Protein AF-A0A1F9P8K7-F1 (afdb_monomer_lite)

Secondary structure (DSSP, 8-state):
-EEE-SS--GGG-B---STTSHHHHHHHHHHHHTT---S-EEE-----S---EEEEEE-SSSEEEEEEEEEEEEEEETTTEEEEEEEEEEEEEEE---PPP----

Structure (mmCIF, N/CA/C/O backbone):
data_AF-A0A1F9P8K7-F1
#
_entry.id   AF-A0A1F9P8K7-F1
#
loop_
_atom_site.group_PDB
_atom_site.id
_atom_site.type_symbol
_atom_site.label_atom_id
_atom_site.label_alt_id
_atom_site.label_comp_id
_atom_site.label_asym_id
_atom_site.label_entity_id
_atom_site.label_seq_id
_atom_site.pdbx_PDB_ins_code
_atom_site.Cartn_x
_atom_site.Cartn_y
_atom_site.Cartn_z
_atom_site.occupancy
_atom_site.B_iso_or_equiv
_atom_site.auth_seq_id
_atom_site.auth_comp_id
_atom_site.auth_asym_id
_atom_site.auth_atom_id
_atom_site.pdbx_PDB_model_num
ATOM 1 N N . MET A 1 1 ? -12.428 2.183 3.378 1.00 90.50 1 MET A N 1
ATOM 2 C CA . MET A 1 1 ? -11.148 2.717 3.894 1.00 90.50 1 MET A CA 1
ATOM 3 C C . MET A 1 1 ? -11.274 4.222 3.991 1.00 90.50 1 MET A C 1
ATOM 5 O O . MET A 1 1 ? -11.746 4.836 3.040 1.00 90.50 1 MET A O 1
ATOM 9 N N . VAL A 1 2 ? -10.904 4.786 5.137 1.00 91.19 2 VAL A N 1
ATOM 10 C CA . VAL A 1 2 ? -10.863 6.230 5.383 1.00 91.19 2 VAL A CA 1
ATOM 11 C C . VAL A 1 2 ? -9.405 6.662 5.323 1.00 91.19 2 VAL A C 1
ATOM 13 O O . VAL A 1 2 ? -8.567 6.126 6.050 1.00 91.19 2 VAL A O 1
ATOM 16 N N . LYS A 1 3 ? -9.097 7.601 4.432 1.00 88.38 3 LYS A N 1
ATOM 17 C CA . LYS A 1 3 ? -7.760 8.167 4.258 1.00 88.38 3 LYS A CA 1
ATOM 18 C C . LYS A 1 3 ? -7.818 9.676 4.445 1.00 88.38 3 LYS A C 1
ATOM 20 O O . LYS A 1 3 ? -8.746 10.321 3.969 1.00 88.38 3 LYS A O 1
ATOM 25 N N . HIS A 1 4 ? -6.811 10.237 5.095 1.00 83.38 4 HIS A N 1
ATOM 26 C CA . HIS A 1 4 ? -6.698 11.678 5.283 1.00 83.38 4 HIS A CA 1
ATOM 27 C C . HIS A 1 4 ? -5.982 12.318 4.093 1.00 83.38 4 HIS A C 1
ATOM 29 O O . HIS A 1 4 ? -5.085 11.712 3.500 1.00 83.38 4 HIS A O 1
ATOM 35 N N . ASN A 1 5 ? -6.422 13.513 3.708 1.00 74.00 5 ASN A N 1
ATOM 36 C CA . ASN A 1 5 ? -5.842 14.250 2.594 1.00 74.00 5 ASN A CA 1
ATOM 37 C C . ASN A 1 5 ? -4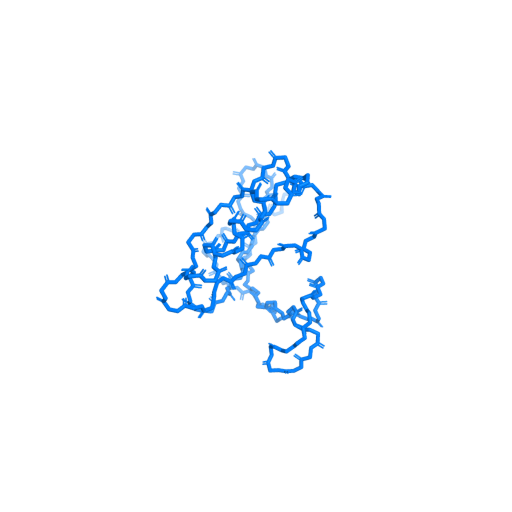.716 15.181 3.075 1.00 74.00 5 ASN A C 1
ATOM 39 O O . ASN A 1 5 ? -4.811 15.750 4.159 1.00 74.00 5 ASN A O 1
ATOM 43 N N . GLY A 1 6 ? -3.683 15.371 2.251 1.00 68.94 6 GLY A N 1
ATOM 44 C CA . GLY A 1 6 ? -2.485 16.147 2.600 1.00 68.94 6 GLY A CA 1
ATOM 45 C C . GLY A 1 6 ? -1.377 15.321 3.268 1.00 68.94 6 GLY A C 1
ATOM 46 O O . GLY A 1 6 ? -1.477 14.099 3.381 1.00 68.94 6 GLY A O 1
ATOM 47 N N . ASP A 1 7 ? -0.303 15.993 3.692 1.00 65.94 7 ASP A N 1
ATOM 48 C CA . ASP A 1 7 ? 0.866 15.378 4.349 1.00 65.94 7 ASP A CA 1
ATOM 49 C C . ASP A 1 7 ? 0.656 15.258 5.869 1.00 65.94 7 ASP A C 1
ATOM 51 O O . ASP A 1 7 ? 1.431 15.729 6.698 1.00 65.94 7 ASP A O 1
ATOM 55 N N . VAL A 1 8 ? -0.494 14.696 6.230 1.00 67.62 8 VAL A N 1
ATOM 56 C CA . VAL A 1 8 ? -0.878 14.372 7.605 1.00 67.62 8 VAL A CA 1
ATOM 57 C C . VAL A 1 8 ? -0.347 12.996 7.979 1.00 67.62 8 VAL A C 1
ATOM 59 O O . VAL A 1 8 ? -0.095 12.155 7.113 1.00 67.62 8 VAL A O 1
ATOM 62 N N . ASP A 1 9 ? -0.189 12.760 9.283 1.00 66.75 9 ASP A N 1
ATOM 63 C CA . ASP A 1 9 ? 0.322 11.492 9.794 1.00 66.75 9 ASP A CA 1
ATOM 64 C C . ASP A 1 9 ? -0.480 10.307 9.222 1.00 66.75 9 ASP A C 1
ATOM 66 O O . ASP A 1 9 ? -1.687 10.155 9.437 1.00 66.75 9 ASP A O 1
ATOM 70 N N . LYS A 1 10 ? 0.216 9.454 8.462 1.00 65.75 10 LYS A N 1
ATOM 71 C CA . LYS A 1 10 ? -0.368 8.308 7.756 1.00 65.75 10 LYS A CA 1
ATOM 72 C C . LYS A 1 10 ? -0.930 7.262 8.720 1.00 65.75 10 LYS A C 1
ATOM 74 O O . LYS A 1 10 ? -1.754 6.451 8.286 1.00 65.75 10 LYS A O 1
ATOM 79 N N . THR A 1 11 ? -0.554 7.311 10.004 1.00 67.31 11 THR A N 1
ATOM 80 C CA . THR A 1 11 ? -1.132 6.481 11.076 1.00 67.31 11 THR A CA 1
ATOM 81 C C . THR A 1 11 ? -2.637 6.693 11.253 1.00 67.31 11 THR A C 1
ATOM 83 O O . THR A 1 11 ? -3.320 5.804 11.754 1.00 67.31 11 THR A O 1
ATOM 86 N N . LEU A 1 12 ? -3.180 7.817 10.778 1.00 76.50 12 LEU A N 1
ATOM 87 C CA . LEU A 1 12 ? -4.608 8.127 10.848 1.00 76.50 12 LEU A CA 1
ATOM 88 C C . LEU A 1 12 ? -5.448 7.354 9.816 1.00 76.50 12 LEU A C 1
ATOM 90 O O . LEU A 1 12 ? -6.670 7.448 9.807 1.00 76.50 12 LEU A O 1
ATOM 94 N N . THR A 1 13 ? -4.831 6.599 8.909 1.00 86.25 13 THR A N 1
ATOM 95 C CA . THR A 1 13 ? -5.565 5.794 7.924 1.00 86.25 13 THR A CA 1
ATOM 96 C C . THR A 1 13 ? -6.310 4.641 8.596 1.00 86.25 13 THR A C 1
ATOM 98 O O . THR A 1 13 ? -5.714 3.854 9.328 1.00 86.25 13 THR A O 1
ATOM 101 N N . TYR A 1 14 ? -7.597 4.478 8.278 1.00 90.75 14 TYR A N 1
ATOM 102 C CA . TYR A 1 14 ? -8.426 3.412 8.838 1.00 90.75 14 TYR A CA 1
ATOM 103 C C . TYR A 1 14 ? -9.005 2.484 7.767 1.00 90.75 14 TYR A C 1
ATOM 105 O O . TYR A 1 14 ? -9.592 2.912 6.767 1.00 90.75 14 TYR A O 1
ATOM 113 N N . VAL A 1 15 ? -8.885 1.177 7.999 1.00 92.00 15 VAL A N 1
ATOM 114 C CA . VAL A 1 15 ? -9.473 0.134 7.156 1.00 92.00 15 VAL A CA 1
ATOM 115 C C . VAL A 1 15 ? -10.593 -0.541 7.939 1.00 92.00 15 VAL A C 1
ATOM 117 O O . VAL A 1 15 ? -10.323 -1.175 8.956 1.00 92.00 15 VAL A O 1
ATOM 120 N N . GLY A 1 16 ? -11.824 -0.420 7.435 1.00 94.06 16 GLY A N 1
ATOM 121 C CA . GLY A 1 16 ? -12.998 -1.087 7.996 1.00 94.06 16 GLY A CA 1
ATOM 122 C C . GLY A 1 16 ? -12.830 -2.606 8.050 1.00 94.06 16 GLY A C 1
ATOM 123 O O . GLY A 1 16 ? -12.282 -3.239 7.137 1.00 94.06 16 GLY A O 1
ATOM 124 N N . ARG A 1 17 ? -13.279 -3.176 9.159 1.00 92.38 17 ARG A N 1
ATOM 125 C CA . ARG A 1 17 ? -13.184 -4.585 9.542 1.00 92.38 17 ARG A CA 1
ATOM 126 C C . ARG A 1 17 ? -14.559 -5.204 9.770 1.00 92.38 17 ARG A C 1
ATOM 128 O O . ARG A 1 17 ? -14.685 -6.413 9.594 1.00 92.38 17 ARG A O 1
ATOM 135 N N . ALA A 1 18 ? -15.557 -4.418 10.171 1.00 94.31 18 ALA A N 1
ATOM 136 C CA . ALA A 1 18 ? -16.920 -4.906 10.334 1.00 94.31 18 ALA A CA 1
ATOM 137 C C . ALA A 1 18 ? -17.530 -5.265 8.969 1.00 94.31 18 ALA A C 1
ATOM 139 O O . ALA A 1 18 ? -17.315 -4.570 7.981 1.00 94.31 18 ALA A O 1
ATOM 140 N N . SER A 1 19 ? -18.292 -6.358 8.900 1.00 92.56 19 SER A N 1
ATOM 141 C CA . SER A 1 19 ? -18.908 -6.814 7.643 1.00 92.56 19 SER A CA 1
ATOM 142 C C . SER A 1 19 ? -20.073 -5.938 7.172 1.00 92.56 19 SER A C 1
ATOM 144 O O . SER A 1 19 ? -20.519 -6.085 6.040 1.00 92.56 19 SER A O 1
ATOM 146 N N . ASP A 1 20 ? -20.590 -5.082 8.051 1.00 94.50 20 ASP A N 1
ATOM 147 C CA . ASP A 1 20 ? -21.679 -4.131 7.819 1.00 94.50 20 ASP A CA 1
ATOM 148 C C . ASP A 1 20 ? -21.189 -2.671 7.788 1.00 94.50 20 ASP A C 1
ATOM 150 O O . ASP A 1 20 ? -22.001 -1.753 7.854 1.00 94.50 20 ASP A O 1
ATOM 154 N N . ASP A 1 21 ? -19.870 -2.455 7.721 1.00 94.25 21 ASP A N 1
ATOM 155 C CA . ASP A 1 21 ? -19.214 -1.141 7.689 1.00 94.25 21 ASP A CA 1
ATOM 156 C C . ASP A 1 21 ? -19.502 -0.226 8.901 1.00 94.25 21 ASP A C 1
ATOM 158 O O . ASP A 1 21 ? -19.121 0.949 8.895 1.00 94.25 21 ASP A O 1
ATOM 162 N N . ARG A 1 22 ? -20.130 -0.740 9.971 1.00 96.12 22 ARG A N 1
ATOM 163 C CA . ARG A 1 22 ? -20.521 0.063 11.145 1.00 96.12 22 ARG A CA 1
ATOM 164 C C . ARG A 1 22 ? -19.342 0.759 11.818 1.00 96.12 22 ARG A C 1
ATOM 166 O O . ARG A 1 22 ? -19.473 1.861 12.323 1.00 96.12 22 ARG A O 1
ATOM 173 N N . ASP A 1 23 ? -18.172 0.134 11.782 1.00 95.69 23 ASP A N 1
ATOM 174 C CA . ASP A 1 23 ? -16.956 0.663 12.388 1.00 95.69 23 ASP A CA 1
ATOM 175 C C . ASP A 1 23 ? -16.413 1.887 11.640 1.00 95.69 23 ASP A C 1
ATOM 177 O O . ASP A 1 23 ? -15.888 2.816 12.251 1.00 95.69 23 ASP A O 1
ATOM 181 N N . VAL A 1 24 ? -16.578 1.919 10.318 1.00 94.56 24 VAL A N 1
ATOM 182 C CA . VAL A 1 24 ? -16.295 3.102 9.506 1.00 94.56 24 VAL A CA 1
ATOM 183 C C . VAL A 1 24 ? -17.317 4.199 9.796 1.00 94.56 24 VAL A C 1
ATOM 185 O O . VAL A 1 24 ? -16.923 5.356 9.906 1.00 94.56 24 VAL A O 1
ATOM 188 N N . ILE A 1 25 ? -18.600 3.858 9.947 1.00 94.69 25 ILE A N 1
ATOM 189 C CA . ILE A 1 25 ? -19.656 4.827 10.287 1.00 94.69 25 ILE A CA 1
ATOM 190 C C . ILE A 1 25 ? -19.370 5.470 11.650 1.00 94.69 25 ILE A C 1
ATOM 192 O O . ILE A 1 25 ? -19.260 6.693 11.724 1.00 94.69 25 ILE A O 1
ATOM 196 N N . ASP A 1 26 ? -19.142 4.661 12.686 1.00 94.81 26 ASP A N 1
ATOM 197 C CA . ASP A 1 26 ? -18.836 5.120 14.046 1.00 94.81 26 ASP A CA 1
ATOM 198 C C . ASP A 1 26 ? -17.600 6.039 14.070 1.00 94.81 26 ASP A C 1
ATOM 200 O O . ASP A 1 26 ? -17.578 7.062 14.759 1.00 94.81 26 ASP A O 1
ATOM 204 N N . LEU A 1 27 ? -16.566 5.709 13.284 1.00 92.12 27 LEU A N 1
ATOM 205 C CA . LEU A 1 27 ? -15.365 6.535 13.152 1.00 92.12 27 LEU A CA 1
ATOM 206 C C . LEU A 1 27 ? -15.681 7.915 12.556 1.00 92.12 27 LEU A C 1
ATOM 208 O O . LEU A 1 27 ? -15.203 8.934 13.056 1.00 92.12 27 LEU A O 1
ATOM 212 N N . LEU A 1 28 ? -16.480 7.956 11.490 1.00 91.06 28 LEU A N 1
ATOM 213 C CA . LEU A 1 28 ? -16.852 9.203 10.821 1.00 91.06 28 LEU A CA 1
ATOM 214 C C . LEU A 1 28 ? -17.761 10.070 11.699 1.00 91.06 28 LEU A C 1
ATOM 216 O O . LEU A 1 28 ? -17.580 11.288 11.753 1.00 91.06 28 LEU A O 1
ATOM 220 N N . GLU A 1 29 ? -18.697 9.457 12.426 1.00 92.50 29 GLU A N 1
ATOM 221 C CA . GLU A 1 29 ? -19.524 10.150 13.415 1.00 92.50 29 GLU A CA 1
ATOM 222 C C . GLU A 1 29 ? -18.669 10.738 14.540 1.00 92.50 29 GLU A C 1
ATOM 224 O O . GLU A 1 29 ? -18.862 11.894 14.925 1.00 92.50 29 GLU A O 1
ATOM 229 N N . ASN A 1 30 ? -17.671 9.991 15.019 1.00 90.25 30 ASN A N 1
ATOM 230 C CA . ASN A 1 30 ? -16.733 10.472 16.025 1.00 90.25 30 ASN A CA 1
ATOM 231 C C . ASN A 1 30 ? -15.940 11.696 15.537 1.00 90.25 30 ASN A C 1
ATOM 233 O O . ASN A 1 30 ? -15.829 12.682 16.270 1.00 90.25 30 ASN A O 1
ATOM 237 N N . TYR A 1 31 ? -15.437 11.672 14.299 1.00 87.75 31 TYR A N 1
ATOM 238 C CA . TYR A 1 31 ? -14.746 12.820 13.702 1.00 87.75 31 TYR A CA 1
ATOM 239 C C . TYR A 1 31 ? -15.661 14.043 13.594 1.00 87.75 31 TYR A C 1
ATOM 241 O O . TYR A 1 31 ? -15.245 15.161 13.913 1.00 87.75 31 TYR A O 1
ATOM 249 N N . HIS A 1 32 ? -16.920 13.834 13.201 1.00 86.62 32 HIS A N 1
ATOM 250 C CA . HIS A 1 32 ? -17.913 14.899 13.106 1.00 86.62 32 HIS A CA 1
ATOM 251 C C . HIS A 1 32 ? -18.226 15.529 14.473 1.00 86.62 32 HIS A C 1
ATOM 253 O O . HIS A 1 32 ? -18.219 16.754 14.610 1.00 86.62 32 HIS A O 1
ATOM 259 N N . GLN A 1 33 ? -18.461 14.704 15.497 1.00 89.31 33 GLN A N 1
ATOM 260 C CA . GLN A 1 33 ? -18.825 15.157 16.843 1.00 89.31 33 GLN A CA 1
ATOM 261 C C . GLN A 1 33 ? -17.678 15.882 17.551 1.00 89.31 33 GLN A C 1
ATOM 263 O O . GLN A 1 33 ? -17.897 16.911 18.191 1.00 89.31 33 GLN A O 1
ATOM 268 N N . ASN A 1 34 ? -16.450 15.377 17.417 1.00 84.88 34 ASN A N 1
ATOM 269 C CA . ASN A 1 34 ? -15.290 15.934 18.113 1.00 84.88 34 ASN A CA 1
ATOM 270 C C . ASN A 1 34 ? -14.656 17.127 17.391 1.00 84.88 34 ASN A C 1
ATOM 272 O O . ASN A 1 34 ? -13.677 17.679 17.893 1.00 84.88 34 ASN A O 1
ATOM 276 N N . LYS A 1 35 ? -15.193 17.531 16.228 1.00 74.06 35 LYS A N 1
ATOM 277 C CA . LYS A 1 35 ? -14.614 18.570 15.358 1.00 74.06 35 LYS A CA 1
ATOM 278 C C . LYS A 1 35 ? -13.108 18.383 15.187 1.00 74.06 35 LYS A C 1
ATOM 280 O O . LYS A 1 35 ? -12.352 19.357 15.214 1.00 74.06 35 LYS A O 1
ATOM 285 N N . THR A 1 36 ? -12.669 17.130 15.072 1.00 69.56 36 THR A N 1
ATOM 286 C CA . THR A 1 36 ? -11.263 16.823 14.835 1.00 69.56 36 THR A CA 1
ATOM 287 C C . THR A 1 36 ? -10.857 17.605 13.592 1.00 69.56 36 THR A C 1
ATOM 289 O O . THR A 1 36 ? -11.538 17.514 12.571 1.00 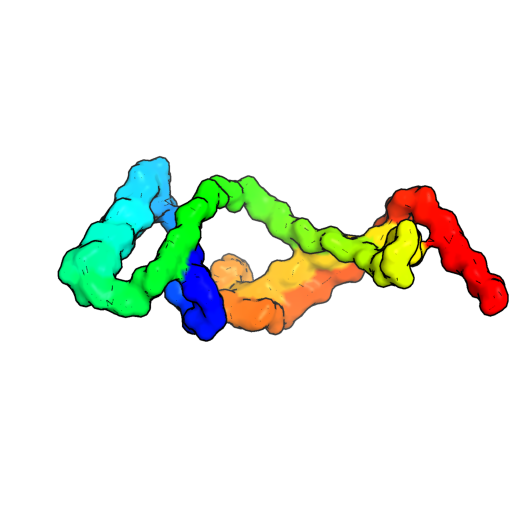69.56 36 THR A O 1
ATOM 292 N N . ALA A 1 37 ? -9.827 18.448 13.708 1.00 59.25 37 ALA A N 1
ATOM 293 C CA . ALA A 1 37 ? -9.380 19.323 12.629 1.00 59.25 37 ALA A CA 1
ATOM 294 C C . ALA A 1 37 ? -8.870 18.457 11.471 1.00 59.25 37 ALA A C 1
ATOM 296 O O . ALA A 1 37 ? -7.722 18.020 11.457 1.00 59.25 37 ALA A O 1
ATOM 297 N N . MET A 1 38 ? -9.775 18.115 10.562 1.00 67.88 38 MET A N 1
ATOM 298 C CA . MET A 1 38 ? -9.531 17.224 9.440 1.00 67.88 38 MET A CA 1
ATOM 299 C C . MET A 1 38 ? -10.050 17.962 8.216 1.00 67.88 38 MET A C 1
ATOM 301 O O . MET A 1 38 ? -11.249 17.968 7.947 1.00 67.88 38 MET A O 1
ATOM 305 N N . ASP A 1 39 ? -9.148 18.644 7.511 1.00 67.44 39 ASP A N 1
ATOM 306 C CA . ASP A 1 39 ? -9.517 19.544 6.412 1.00 67.44 39 ASP A CA 1
ATOM 307 C C . ASP A 1 39 ? -10.231 18.804 5.272 1.00 67.44 39 ASP A C 1
ATOM 309 O O . ASP A 1 39 ? -11.107 19.358 4.611 1.00 67.44 39 ASP A O 1
ATOM 313 N N . SER A 1 40 ? -9.879 17.534 5.039 1.00 80.88 40 SER A N 1
ATOM 314 C CA . SER A 1 40 ? -10.647 16.633 4.175 1.00 80.88 40 SER A CA 1
ATOM 315 C C . SER A 1 40 ? -10.271 15.163 4.375 1.00 80.88 40 SER A C 1
ATOM 317 O O . SER A 1 40 ? -9.116 14.811 4.632 1.00 80.88 40 SER A O 1
ATOM 319 N N . ILE A 1 41 ? -11.269 14.296 4.207 1.00 86.38 41 ILE A N 1
ATOM 320 C CA . ILE A 1 41 ? -11.119 12.840 4.186 1.00 86.38 41 ILE A CA 1
ATOM 321 C C . ILE A 1 41 ? -11.483 12.293 2.805 1.00 86.38 41 ILE A C 1
ATOM 323 O O . ILE A 1 41 ? -12.322 12.845 2.094 1.00 86.38 41 ILE A O 1
ATOM 327 N N . VAL A 1 42 ? -10.872 11.172 2.442 1.00 88.94 42 VAL A N 1
ATOM 328 C CA . VAL A 1 42 ? -11.160 10.402 1.234 1.00 88.94 42 VAL A CA 1
ATOM 329 C C . VAL A 1 42 ? -11.698 9.042 1.653 1.00 88.94 42 VAL A C 1
ATOM 331 O O . VAL A 1 42 ? -11.047 8.301 2.394 1.00 88.94 42 VAL A O 1
ATOM 334 N N . ILE A 1 43 ? -12.881 8.700 1.145 1.00 91.19 43 ILE A N 1
ATOM 335 C CA . ILE A 1 43 ? -13.466 7.369 1.302 1.00 91.19 43 ILE A CA 1
ATOM 336 C C . ILE A 1 43 ? -13.116 6.530 0.077 1.00 91.19 43 ILE A C 1
ATOM 338 O O . ILE A 1 43 ? -13.351 6.932 -1.060 1.00 91.19 43 ILE A O 1
ATOM 342 N N . GLN A 1 44 ? -12.554 5.349 0.319 1.00 92.50 44 GLN A N 1
ATOM 343 C CA . GLN A 1 44 ? -12.182 4.388 -0.716 1.00 92.50 44 GLN A CA 1
ATOM 344 C C . GLN A 1 44 ? -12.851 3.040 -0.453 1.00 92.50 44 GLN A C 1
ATOM 346 O O . GLN A 1 44 ? -12.936 2.586 0.696 1.00 92.50 44 GLN A O 1
ATOM 351 N N . LYS A 1 45 ? -13.293 2.373 -1.523 1.00 93.19 45 LYS A N 1
ATOM 352 C CA . LYS A 1 45 ? -13.783 0.992 -1.457 1.00 93.19 45 LYS A CA 1
ATOM 353 C C . LYS A 1 45 ? -12.663 0.078 -0.949 1.00 93.19 45 LYS A C 1
ATOM 355 O O . LYS A 1 45 ? -11.549 0.133 -1.460 1.00 93.19 45 LYS A O 1
ATOM 360 N N . LYS A 1 46 ? -12.965 -0.770 0.037 1.00 91.62 46 LYS A N 1
ATOM 361 C CA . LYS A 1 46 ? -12.051 -1.831 0.479 1.00 91.62 46 LYS A CA 1
ATOM 362 C C . LYS A 1 46 ? -12.037 -2.947 -0.569 1.00 91.62 46 LYS A C 1
ATOM 364 O O . LYS A 1 46 ? -13.098 -3.382 -1.015 1.00 91.62 46 LYS A O 1
ATOM 369 N N . VAL A 1 47 ? -10.848 -3.393 -0.958 1.00 92.38 47 VAL A N 1
ATOM 370 C CA . VAL A 1 47 ? -10.649 -4.527 -1.866 1.00 92.38 47 VAL A CA 1
ATOM 371 C C . VAL A 1 47 ? -9.814 -5.566 -1.132 1.00 92.38 47 VAL A C 1
ATOM 373 O O . VAL A 1 47 ? -8.814 -5.219 -0.513 1.00 92.38 47 VAL A O 1
ATOM 376 N N . GLU A 1 48 ? -10.257 -6.817 -1.183 1.00 91.88 48 GLU A N 1
ATOM 377 C CA . GLU A 1 48 ? -9.543 -7.962 -0.617 1.00 91.88 48 GLU A CA 1
ATOM 378 C C . GLU A 1 48 ? -8.765 -8.671 -1.725 1.00 91.88 48 GLU A C 1
ATOM 380 O O . GLU A 1 48 ? -9.280 -8.843 -2.834 1.00 91.88 48 GLU A O 1
ATOM 385 N N . GLY A 1 49 ? -7.541 -9.101 -1.430 1.00 93.50 49 GLY A N 1
ATOM 386 C CA . GLY A 1 49 ? -6.698 -9.805 -2.389 1.00 93.50 49 GLY A CA 1
ATOM 387 C C . GLY A 1 49 ? -5.214 -9.706 -2.059 1.00 93.50 49 GLY A C 1
ATOM 388 O O . GLY A 1 49 ? -4.831 -9.353 -0.945 1.00 93.50 49 GLY A O 1
ATOM 389 N N . VAL A 1 50 ? -4.386 -10.031 -3.051 1.00 92.75 50 VAL A N 1
ATOM 390 C CA . VAL A 1 50 ? -2.930 -9.872 -2.986 1.00 92.75 50 VAL A CA 1
ATOM 391 C C . VAL A 1 50 ? -2.559 -8.537 -3.626 1.00 92.75 50 VAL A C 1
ATOM 393 O O . VAL A 1 50 ? -2.912 -8.289 -4.778 1.00 92.75 50 VAL A O 1
ATOM 396 N N . GLU A 1 51 ? -1.858 -7.683 -2.881 1.00 92.56 51 GLU A N 1
ATOM 397 C CA . GLU A 1 51 ? -1.277 -6.447 -3.410 1.00 92.56 51 GLU A CA 1
ATOM 398 C C . GLU A 1 51 ? -0.005 -6.788 -4.191 1.00 92.56 51 GLU A C 1
ATOM 400 O O . GLU A 1 51 ? 0.908 -7.414 -3.655 1.00 92.56 51 GLU A O 1
ATOM 405 N N . ILE A 1 52 ? 0.027 -6.391 -5.462 1.00 94.62 52 ILE A N 1
ATOM 406 C CA . ILE A 1 52 ? 1.183 -6.513 -6.347 1.00 94.62 52 ILE A CA 1
ATOM 407 C C . ILE A 1 52 ? 1.460 -5.119 -6.893 1.00 94.62 52 ILE A C 1
ATOM 409 O O . ILE A 1 52 ? 0.574 -4.522 -7.513 1.00 94.62 52 ILE A O 1
ATOM 413 N N . ALA A 1 53 ? 2.668 -4.610 -6.675 1.00 94.75 53 ALA A N 1
ATOM 414 C CA . ALA A 1 53 ? 3.110 -3.392 -7.324 1.00 94.75 53 ALA A CA 1
ATOM 415 C C . ALA A 1 53 ? 3.828 -3.734 -8.642 1.00 94.75 53 ALA A C 1
ATOM 417 O O . ALA A 1 53 ? 4.404 -4.810 -8.828 1.00 94.75 53 ALA A O 1
ATOM 418 N N . VAL A 1 54 ? 3.639 -2.845 -9.618 1.00 94.94 54 VAL A N 1
ATOM 419 C CA . VAL A 1 54 ? 4.091 -3.005 -11.000 1.00 94.94 54 VAL A CA 1
ATOM 420 C C . VAL A 1 54 ? 4.737 -1.698 -11.418 1.00 94.94 54 VAL A C 1
ATOM 422 O O . VAL A 1 54 ? 4.091 -0.647 -11.369 1.00 94.94 54 VAL A O 1
ATOM 425 N N . ALA A 1 55 ? 5.987 -1.761 -11.855 1.00 94.19 55 ALA A N 1
ATOM 426 C CA . ALA A 1 55 ? 6.743 -0.594 -12.277 1.00 94.19 55 ALA A CA 1
ATOM 427 C C . ALA A 1 55 ? 7.507 -0.855 -13.578 1.00 94.19 55 ALA A C 1
ATOM 429 O O . ALA A 1 55 ? 7.729 -1.988 -14.003 1.00 94.19 55 ALA A O 1
ATOM 430 N N . ARG A 1 56 ? 7.878 0.231 -14.256 1.00 93.12 56 ARG A N 1
ATOM 431 C CA . ARG A 1 56 ? 8.727 0.218 -15.450 1.00 93.12 56 ARG A CA 1
ATOM 432 C C . ARG A 1 56 ? 9.358 1.592 -15.632 1.00 93.12 56 ARG A C 1
ATOM 434 O O . ARG A 1 56 ? 8.735 2.604 -15.308 1.00 93.12 56 ARG A O 1
ATOM 441 N N . PHE A 1 57 ? 10.571 1.647 -16.176 1.00 91.69 57 PHE A N 1
ATOM 442 C CA . PHE A 1 57 ? 11.217 2.922 -16.478 1.00 91.69 57 PHE A CA 1
ATOM 443 C C . PHE A 1 57 ? 10.534 3.618 -17.659 1.00 91.69 57 PHE A C 1
ATOM 445 O O . PHE A 1 57 ? 10.216 2.985 -18.665 1.00 91.69 57 PHE A O 1
ATOM 452 N N . PHE A 1 58 ? 10.351 4.935 -17.557 1.00 93.50 58 PHE A N 1
ATOM 453 C CA . PHE A 1 58 ? 9.841 5.784 -18.633 1.00 93.50 58 PHE A CA 1
ATOM 454 C C . PHE A 1 58 ? 10.849 6.892 -18.927 1.00 93.50 58 PHE A C 1
ATOM 456 O O . PHE A 1 58 ? 11.266 7.608 -18.016 1.00 93.50 58 PHE A O 1
ATOM 463 N N . ASN A 1 59 ? 11.250 7.038 -20.190 1.00 94.06 59 ASN A N 1
ATOM 464 C CA . ASN A 1 59 ? 12.274 8.013 -20.590 1.00 94.06 59 ASN A CA 1
ATOM 465 C C . ASN A 1 59 ? 11.696 9.367 -21.051 1.00 94.06 59 ASN A C 1
ATOM 467 O O . ASN A 1 59 ? 12.441 10.221 -21.526 1.00 94.06 59 ASN A O 1
ATOM 471 N N . GLY A 1 60 ? 10.377 9.553 -20.948 1.00 96.38 60 GLY A N 1
ATOM 472 C CA . GLY A 1 60 ? 9.672 10.742 -21.433 1.00 96.38 60 GLY A CA 1
ATOM 473 C C . GLY A 1 60 ? 8.944 10.547 -22.767 1.00 96.38 60 GLY A C 1
ATOM 474 O O . GLY A 1 60 ? 8.072 11.351 -23.086 1.00 96.38 60 GLY A O 1
ATOM 475 N N . SER A 1 61 ? 9.248 9.488 -23.523 1.00 95.19 61 SER A N 1
ATOM 476 C CA . SER A 1 61 ? 8.575 9.162 -24.791 1.00 95.19 61 SER A CA 1
ATOM 477 C C . SER A 1 61 ? 8.160 7.696 -24.920 1.00 95.19 61 SER A C 1
ATOM 479 O O . SER A 1 61 ? 7.142 7.421 -25.551 1.00 95.19 61 SER A O 1
ATOM 481 N N . ASP A 1 62 ? 8.892 6.768 -24.302 1.00 91.56 62 ASP A N 1
ATOM 482 C CA . ASP A 1 62 ? 8.600 5.336 -24.329 1.00 91.56 62 ASP A CA 1
ATOM 483 C C . ASP A 1 62 ? 8.987 4.643 -23.011 1.00 91.56 62 ASP A C 1
ATOM 485 O O . ASP A 1 62 ? 9.765 5.152 -22.191 1.00 91.56 62 ASP A O 1
ATOM 489 N N . TRP A 1 63 ? 8.423 3.456 -22.814 1.00 89.88 63 TRP A N 1
ATOM 490 C CA . TRP A 1 63 ? 8.752 2.556 -21.722 1.00 89.88 63 TRP A CA 1
ATOM 491 C C . TRP A 1 63 ? 10.019 1.764 -22.040 1.00 89.88 63 TRP A C 1
ATOM 493 O O . TRP A 1 63 ? 10.117 1.099 -23.071 1.00 89.88 63 TRP A O 1
ATOM 503 N N . VAL A 1 64 ? 10.971 1.770 -21.113 1.00 89.56 64 VAL A N 1
ATOM 504 C CA . VAL A 1 64 ? 12.301 1.180 -21.292 1.00 89.56 64 VAL A CA 1
ATOM 505 C C . VAL A 1 64 ? 12.487 -0.008 -20.355 1.00 89.56 64 VAL A C 1
ATOM 507 O O . VAL A 1 64 ? 12.044 0.015 -19.207 1.00 89.56 64 VAL A O 1
ATOM 510 N N . GLY A 1 65 ? 13.164 -1.048 -20.848 1.00 87.19 65 GLY A N 1
ATOM 511 C CA . GLY A 1 65 ? 13.515 -2.228 -20.059 1.00 87.19 65 GLY A CA 1
ATOM 512 C C . GLY A 1 65 ? 12.324 -3.142 -19.740 1.00 8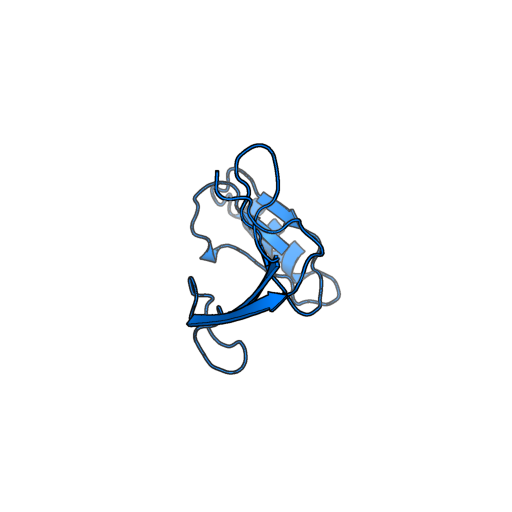7.19 65 GLY A C 1
ATOM 513 O O . GLY A 1 65 ? 11.227 -2.927 -20.272 1.00 87.19 65 GLY A O 1
ATOM 514 N N . PRO A 1 66 ? 12.541 -4.178 -18.911 1.00 91.38 66 PRO A N 1
ATOM 515 C CA . PRO A 1 66 ? 11.500 -5.114 -18.492 1.00 91.38 66 PRO A CA 1
ATOM 516 C C . PRO A 1 66 ? 10.504 -4.473 -17.516 1.00 91.38 66 PRO A C 1
ATOM 518 O O . PRO A 1 66 ? 10.744 -3.393 -16.975 1.00 91.38 66 PRO A O 1
ATOM 521 N N . ILE A 1 67 ? 9.381 -5.155 -17.288 1.00 93.31 67 ILE A N 1
ATOM 522 C CA . ILE A 1 67 ? 8.440 -4.790 -16.224 1.00 93.31 67 ILE A CA 1
ATOM 523 C C . ILE A 1 67 ? 9.001 -5.320 -14.904 1.00 93.31 67 ILE A C 1
ATOM 525 O O . ILE A 1 67 ? 9.412 -6.476 -14.815 1.00 93.31 67 ILE A O 1
ATOM 529 N N . GLU A 1 68 ? 9.010 -4.477 -13.884 1.00 94.62 68 GLU A N 1
ATOM 530 C CA . GLU A 1 68 ? 9.289 -4.844 -12.504 1.00 94.62 68 GLU A CA 1
ATOM 531 C C . GLU A 1 68 ? 7.980 -5.221 -11.807 1.00 94.62 68 GLU A C 1
ATOM 533 O O . GLU A 1 68 ? 6.985 -4.500 -11.906 1.00 94.62 68 GLU A O 1
ATOM 538 N N . ILE A 1 69 ? 7.991 -6.352 -11.107 1.00 96.56 69 ILE A N 1
ATOM 539 C CA . ILE A 1 69 ? 6.928 -6.767 -10.201 1.00 96.56 69 ILE A CA 1
ATOM 540 C C . ILE A 1 69 ? 7.517 -6.861 -8.800 1.00 96.56 69 ILE A C 1
ATOM 542 O O . ILE A 1 69 ? 8.560 -7.500 -8.614 1.00 96.56 69 ILE A O 1
ATOM 546 N N . ASN A 1 70 ? 6.829 -6.286 -7.817 1.00 96.25 70 ASN A N 1
ATOM 547 C CA . ASN A 1 70 ? 7.243 -6.375 -6.429 1.00 96.25 70 ASN A CA 1
ATOM 548 C C . ASN A 1 70 ? 6.084 -6.643 -5.455 1.00 96.25 70 ASN A C 1
ATOM 550 O O . ASN A 1 70 ? 4.924 -6.280 -5.665 1.00 96.25 70 ASN A O 1
ATOM 554 N N . VAL A 1 71 ? 6.435 -7.336 -4.371 1.00 95.88 71 VAL A N 1
ATOM 555 C CA . VAL A 1 71 ? 5.571 -7.620 -3.223 1.00 95.88 71 VAL A CA 1
ATOM 556 C C . VAL A 1 71 ? 6.227 -7.013 -1.994 1.00 95.88 71 VAL A C 1
ATOM 558 O O . VAL A 1 71 ? 7.283 -7.475 -1.556 1.00 95.88 71 VAL A O 1
ATOM 561 N N . GLU A 1 72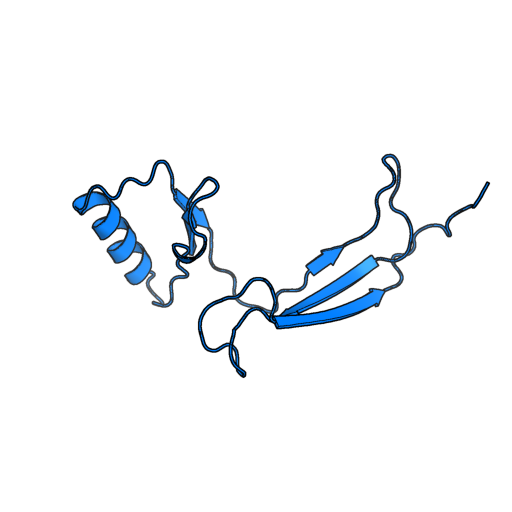 ? 5.591 -5.985 -1.445 1.00 94.19 72 GLU A N 1
ATOM 562 C CA . GLU A 1 72 ? 6.102 -5.221 -0.308 1.00 94.19 72 GLU A CA 1
ATOM 563 C C . GLU A 1 72 ? 5.539 -5.764 1.010 1.00 94.19 72 GLU A C 1
ATOM 565 O O . GLU A 1 72 ? 4.330 -5.949 1.174 1.00 94.19 72 GLU A O 1
ATOM 570 N N . HIS A 1 73 ? 6.413 -5.974 1.992 1.00 94.19 73 HIS A N 1
ATOM 571 C CA . HIS A 1 73 ? 6.032 -6.306 3.357 1.00 94.19 73 HIS A CA 1
ATOM 572 C C . HIS A 1 73 ? 6.152 -5.068 4.243 1.00 94.19 73 HIS A C 1
ATOM 574 O O . HIS A 1 73 ? 7.248 -4.564 4.481 1.00 94.19 73 HIS A O 1
ATOM 580 N N . LYS A 1 74 ? 5.016 -4.568 4.736 1.00 92.31 74 LYS A N 1
ATOM 581 C CA . LYS A 1 74 ? 4.943 -3.310 5.504 1.00 92.31 74 LYS A CA 1
ATOM 582 C C . LYS A 1 74 ? 4.628 -3.512 6.980 1.00 92.31 74 LYS A C 1
ATOM 584 O O . LYS A 1 74 ? 4.704 -2.560 7.743 1.00 92.31 74 LYS A O 1
ATOM 589 N N . ASP A 1 75 ? 4.209 -4.701 7.391 1.00 93.75 75 ASP A N 1
ATOM 590 C CA . ASP A 1 75 ? 3.871 -4.962 8.789 1.00 93.75 75 ASP A CA 1
ATOM 591 C C . ASP A 1 75 ? 5.139 -5.164 9.616 1.00 93.75 75 ASP A C 1
ATOM 593 O O . ASP A 1 75 ? 6.050 -5.873 9.198 1.00 93.75 75 ASP A O 1
ATOM 597 N N . LEU A 1 76 ? 5.204 -4.534 10.791 1.00 93.94 76 LEU A N 1
ATOM 598 C CA . LEU A 1 76 ? 6.388 -4.581 11.654 1.00 93.94 76 LEU A CA 1
ATOM 599 C C . LEU A 1 76 ? 6.745 -6.006 12.117 1.00 93.94 76 LEU A C 1
ATOM 601 O O . LEU A 1 76 ? 7.913 -6.294 12.379 1.00 93.94 76 LEU A O 1
ATOM 605 N N . PHE A 1 77 ? 5.752 -6.888 12.247 1.00 94.88 77 PHE A N 1
ATOM 606 C CA . PHE A 1 77 ? 5.923 -8.252 12.733 1.00 94.88 77 PHE A CA 1
ATOM 607 C C . PHE A 1 77 ? 5.397 -9.293 11.741 1.00 94.88 77 PHE A C 1
ATOM 609 O O . PHE A 1 77 ? 4.464 -9.057 10.969 1.00 94.88 77 PHE A O 1
ATOM 616 N N . ASN A 1 78 ? 5.964 -10.498 11.841 1.00 92.75 78 ASN A N 1
ATOM 617 C CA . ASN A 1 78 ? 5.575 -11.659 11.046 1.00 92.75 78 ASN A CA 1
ATOM 618 C C . ASN A 1 78 ? 4.062 -11.923 11.101 1.00 92.75 78 ASN A C 1
ATOM 620 O O . ASN A 1 78 ? 3.423 -11.755 12.140 1.00 92.75 78 ASN A O 1
ATOM 624 N N . GLY A 1 79 ? 3.509 -12.419 9.991 1.00 90.94 79 GLY A N 1
ATOM 625 C CA . GLY A 1 79 ? 2.087 -12.761 9.900 1.00 90.94 79 GLY A CA 1
ATOM 626 C C . GLY A 1 79 ? 1.163 -11.552 9.731 1.00 90.94 79 GLY A C 1
ATOM 627 O O . GLY A 1 79 ? -0.010 -11.648 10.079 1.00 90.94 79 GLY A O 1
ATOM 628 N N . ASN A 1 80 ? 1.678 -10.441 9.193 1.00 89.00 80 ASN A N 1
ATOM 629 C CA . ASN A 1 80 ? 0.948 -9.185 8.990 1.00 89.00 80 ASN A CA 1
ATOM 630 C C . ASN A 1 80 ? 0.463 -8.566 10.311 1.00 89.00 80 ASN A C 1
ATOM 632 O O . ASN A 1 80 ? -0.697 -8.171 10.449 1.00 89.00 80 ASN A O 1
ATOM 636 N N . LEU A 1 81 ? 1.348 -8.540 11.310 1.00 90.94 81 LEU A N 1
ATOM 637 C CA . LEU A 1 81 ? 1.048 -8.050 12.650 1.00 90.94 81 LEU A CA 1
ATOM 638 C C . LEU A 1 81 ? 1.803 -6.752 12.958 1.00 90.94 81 LEU A C 1
ATOM 640 O O . LEU A 1 81 ? 2.907 -6.509 12.478 1.00 90.94 81 LEU A O 1
ATOM 644 N N . GLY A 1 82 ? 1.230 -5.948 13.852 1.00 90.81 82 GLY A N 1
ATOM 645 C CA . GLY A 1 82 ? 1.820 -4.683 14.286 1.00 90.81 82 GLY A CA 1
ATOM 646 C C . GLY A 1 82 ? 1.459 -3.495 13.389 1.00 90.81 82 GLY A C 1
ATOM 647 O O . GLY A 1 82 ? 0.624 -3.613 12.492 1.00 90.81 82 GLY A O 1
ATOM 648 N N . PRO A 1 83 ? 2.025 -2.312 13.677 1.00 89.12 83 PRO A N 1
ATOM 649 C CA . PRO A 1 83 ? 1.805 -1.127 12.861 1.00 89.12 83 PRO A CA 1
ATOM 650 C C . PRO A 1 83 ? 2.457 -1.280 11.482 1.00 89.12 83 PRO A C 1
ATOM 652 O O . PRO A 1 83 ? 3.459 -1.982 11.325 1.00 89.12 83 PRO A O 1
ATOM 655 N N . LYS A 1 84 ? 1.908 -0.564 10.497 1.00 87.25 84 LYS A N 1
ATOM 656 C CA . LYS A 1 84 ? 2.539 -0.418 9.184 1.00 87.25 84 LYS A CA 1
ATOM 657 C C . LYS A 1 84 ? 3.782 0.466 9.313 1.00 87.25 84 LYS A C 1
ATOM 659 O O . LYS A 1 84 ? 3.704 1.563 9.864 1.00 87.25 84 LYS A O 1
ATOM 664 N N . THR A 1 85 ? 4.911 -0.012 8.813 1.00 90.62 85 THR A N 1
ATOM 665 C CA . THR A 1 85 ? 6.157 0.741 8.653 1.00 90.62 85 THR A CA 1
ATOM 666 C C . THR A 1 85 ? 6.228 1.336 7.241 1.00 90.62 85 THR A C 1
ATOM 668 O O . THR A 1 85 ? 5.273 1.229 6.467 1.00 90.62 85 THR A O 1
ATOM 671 N N . GLY A 1 86 ? 7.343 1.996 6.902 1.00 87.44 86 GLY A N 1
ATOM 672 C CA . GLY A 1 86 ? 7.611 2.383 5.514 1.00 87.44 86 GLY A CA 1
ATOM 673 C C . GLY A 1 86 ? 7.731 1.149 4.621 1.00 87.44 86 GLY A C 1
ATOM 674 O O . GLY A 1 86 ? 6.958 0.995 3.681 1.00 87.44 86 GLY A O 1
ATOM 675 N N . GLU A 1 87 ? 8.658 0.259 4.970 1.00 91.44 87 GLU A N 1
ATOM 676 C CA . GLU A 1 87 ? 8.868 -1.036 4.327 1.00 91.44 87 GLU A CA 1
ATOM 677 C C . GLU A 1 87 ? 9.776 -1.887 5.228 1.00 91.44 87 GLU A C 1
ATOM 679 O O . GLU A 1 87 ? 10.815 -1.411 5.687 1.00 91.44 87 GLU A O 1
ATOM 684 N N . MET A 1 88 ? 9.387 -3.128 5.520 1.00 95.19 88 MET A N 1
ATOM 685 C CA . MET A 1 88 ? 10.227 -4.098 6.240 1.00 95.19 88 MET A CA 1
ATOM 686 C C . MET A 1 88 ? 11.041 -4.975 5.289 1.00 95.19 88 MET A C 1
ATOM 688 O O . MET A 1 88 ? 12.057 -5.544 5.686 1.00 95.19 88 MET A O 1
ATOM 692 N N . GLY A 1 89 ? 10.599 -5.093 4.041 1.00 94.62 89 GLY A N 1
ATOM 693 C CA . GLY A 1 89 ? 11.313 -5.782 2.981 1.00 94.62 89 GLY A CA 1
ATOM 694 C C . GLY A 1 89 ? 10.436 -5.973 1.755 1.00 94.62 89 GLY A C 1
ATOM 695 O O . GLY A 1 89 ? 9.209 -5.933 1.849 1.00 94.62 89 GLY A O 1
ATOM 696 N N . THR A 1 90 ? 11.081 -6.231 0.623 1.00 95.62 90 THR A N 1
ATOM 697 C CA . THR A 1 90 ? 10.413 -6.392 -0.667 1.00 95.62 90 THR A CA 1
ATOM 698 C C . THR A 1 90 ? 11.006 -7.552 -1.440 1.00 95.62 90 THR A C 1
ATOM 700 O O . THR A 1 90 ? 12.226 -7.700 -1.533 1.00 95.62 90 THR A O 1
ATOM 703 N N . LEU A 1 91 ? 10.126 -8.373 -2.009 1.00 96.06 91 LEU A N 1
ATOM 704 C CA . LEU A 1 91 ? 10.491 -9.345 -3.029 1.00 96.06 91 LEU A CA 1
ATOM 705 C C . LEU A 1 91 ? 10.250 -8.717 -4.398 1.00 96.06 91 LEU A C 1
ATOM 707 O O . LEU A 1 91 ? 9.138 -8.276 -4.669 1.00 96.06 91 LEU A O 1
ATOM 711 N N . LEU A 1 92 ? 11.273 -8.709 -5.249 1.00 96.25 92 LEU A N 1
ATOM 712 C CA . LEU A 1 92 ? 11.243 -8.072 -6.563 1.00 96.25 92 LEU A CA 1
ATOM 713 C C . LEU A 1 92 ? 11.768 -9.026 -7.629 1.00 96.25 92 LEU A C 1
ATOM 715 O O . LEU A 1 92 ? 12.766 -9.720 -7.418 1.00 96.25 92 LEU A O 1
ATOM 719 N N . TRP A 1 93 ? 11.116 -9.034 -8.788 1.00 95.19 93 TRP A N 1
ATOM 720 C CA . TRP A 1 93 ? 11.619 -9.709 -9.978 1.00 95.19 93 TRP A CA 1
ATOM 721 C C . TRP A 1 93 ? 11.172 -9.000 -11.255 1.00 95.19 93 TRP A C 1
ATOM 723 O O . TRP A 1 93 ? 10.186 -8.264 -11.282 1.00 95.19 93 TRP A O 1
ATOM 733 N N . TYR A 1 94 ? 11.912 -9.247 -12.332 1.00 94.56 94 TYR A N 1
ATOM 734 C CA . TYR A 1 94 ? 11.582 -8.732 -13.653 1.00 94.56 94 TYR A CA 1
ATOM 735 C C . TYR A 1 94 ? 10.801 -9.769 -14.453 1.00 94.56 94 TYR A C 1
ATOM 737 O O . TYR A 1 94 ? 11.122 -10.960 -14.425 1.00 94.56 94 TYR A O 1
ATOM 745 N N . ILE A 1 95 ? 9.802 -9.303 -15.195 1.00 90.81 95 ILE A N 1
ATOM 746 C CA . ILE A 1 95 ? 9.108 -10.086 -16.214 1.00 90.81 95 ILE A CA 1
ATOM 747 C C . ILE A 1 95 ? 9.321 -9.443 -17.582 1.00 90.81 95 ILE A C 1
ATOM 749 O O . ILE A 1 95 ? 9.424 -8.217 -17.710 1.00 90.81 95 ILE A O 1
ATOM 753 N N . ASP A 1 96 ? 9.385 -10.279 -18.616 1.00 82.38 96 ASP A N 1
ATOM 754 C CA . ASP A 1 96 ? 9.424 -9.779 -19.983 1.00 82.38 96 ASP A CA 1
ATOM 755 C C . ASP A 1 96 ? 8.070 -9.138 -20.327 1.00 82.38 96 ASP A C 1
ATOM 757 O O . ASP A 1 96 ? 7.008 -9.737 -20.149 1.00 82.38 96 ASP A O 1
ATOM 761 N N . GLY A 1 97 ? 8.122 -7.883 -20.766 1.00 66.19 97 GLY A N 1
ATOM 762 C CA . GLY A 1 97 ? 6.960 -7.075 -21.122 1.00 66.19 97 GLY A CA 1
ATOM 763 C C . GLY A 1 97 ? 6.755 -6.926 -22.628 1.00 66.19 97 GLY A C 1
ATOM 764 O O . GLY A 1 97 ? 5.914 -6.125 -23.032 1.00 66.19 97 GLY A O 1
ATOM 765 N N . GLY A 1 98 ? 7.542 -7.620 -23.464 1.00 61.00 98 GLY A N 1
ATOM 766 C CA . GLY A 1 98 ? 7.467 -7.504 -24.926 1.00 61.00 98 GLY A CA 1
ATOM 767 C C . GLY A 1 98 ? 7.905 -6.136 -25.472 1.00 61.00 98 GLY A C 1
ATOM 768 O O . GLY A 1 98 ? 7.524 -5.757 -26.580 1.00 61.00 98 GLY A O 1
ATOM 769 N N . GLY A 1 99 ? 8.669 -5.366 -24.692 1.00 56.88 99 GLY A N 1
ATOM 770 C CA . GLY A 1 99 ? 9.211 -4.066 -25.091 1.00 56.88 99 GLY A CA 1
ATOM 771 C C . GLY A 1 99 ? 10.500 -4.195 -25.903 1.00 56.88 99 GLY A C 1
ATOM 772 O O . GLY A 1 99 ? 11.256 -5.144 -25.727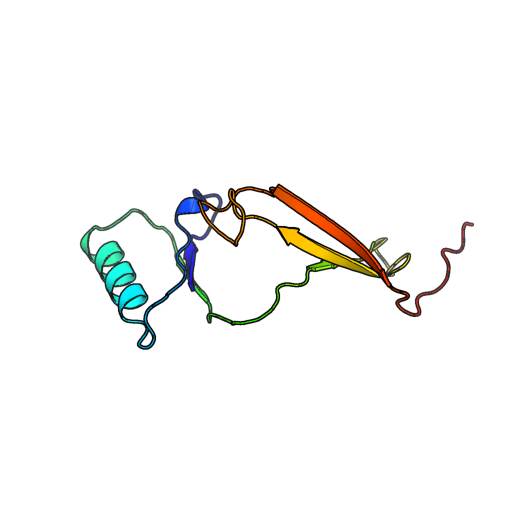 1.00 56.88 99 GLY A O 1
ATOM 773 N N . ARG A 1 100 ? 10.766 -3.226 -26.790 1.00 56.16 100 ARG A N 1
ATOM 774 C CA . ARG A 1 100 ? 12.022 -3.163 -27.555 1.00 56.16 100 ARG A CA 1
ATOM 775 C C . ARG A 1 100 ? 13.230 -3.100 -26.613 1.00 56.16 100 ARG A C 1
ATOM 777 O O . ARG A 1 100 ? 13.233 -2.312 -25.668 1.00 56.16 100 ARG A O 1
ATOM 784 N N . GLU A 1 101 ? 14.257 -3.889 -26.927 1.00 59.03 101 GLU A N 1
ATOM 785 C CA . GLU A 1 101 ? 15.604 -3.766 -26.359 1.00 59.03 101 GLU A CA 1
ATOM 786 C C . GLU A 1 101 ? 16.057 -2.294 -26.395 1.00 59.03 101 GLU A C 1
ATOM 788 O O . GLU A 1 101 ? 15.825 -1.61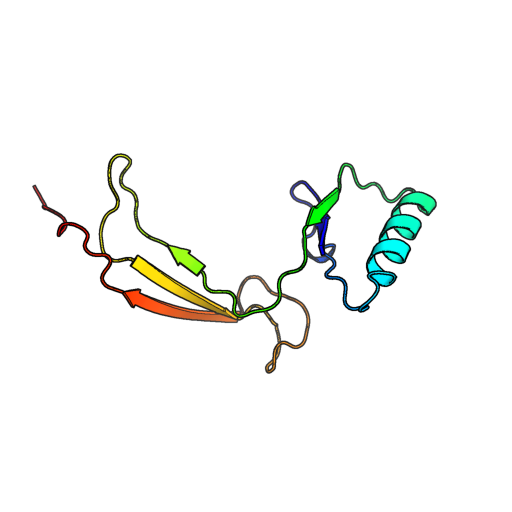4 -27.408 1.00 59.03 101 GLU A O 1
ATOM 793 N N . PRO A 1 102 ? 16.695 -1.775 -25.330 1.00 54.78 102 PRO A N 1
ATOM 794 C CA . PRO A 1 102 ? 17.213 -0.420 -25.343 1.00 54.78 102 PRO A CA 1
ATOM 795 C C . PRO A 1 102 ? 18.233 -0.298 -26.477 1.00 54.78 102 PRO A C 1
ATOM 797 O O . PRO A 1 102 ? 19.312 -0.884 -26.438 1.00 54.78 102 PRO A O 1
ATOM 800 N N . THR A 1 103 ? 17.887 0.462 -27.516 1.00 50.47 103 THR A N 1
ATOM 801 C CA . THR A 1 103 ? 18.844 0.813 -28.565 1.00 50.47 103 THR A CA 1
ATOM 802 C C . THR A 1 103 ? 19.759 1.882 -27.985 1.00 50.47 103 THR A C 1
ATOM 804 O O . THR A 1 103 ? 19.382 3.050 -27.912 1.00 50.47 103 THR A O 1
ATOM 807 N N . ILE A 1 104 ? 20.934 1.474 -27.510 1.00 46.44 104 ILE A N 1
ATOM 808 C CA . ILE A 1 104 ? 22.004 2.406 -27.155 1.00 46.44 104 ILE A CA 1
ATOM 809 C C . ILE A 1 104 ? 22.503 2.999 -28.480 1.00 46.44 104 ILE A C 1
ATOM 811 O O . ILE A 1 104 ? 23.060 2.268 -29.301 1.00 46.44 104 ILE A O 1
ATOM 815 N N . GLN A 1 105 ? 22.218 4.284 -28.718 1.00 38.84 105 GLN A N 1
ATOM 816 C CA . GLN A 1 105 ? 22.900 5.084 -29.742 1.00 38.84 105 GLN A CA 1
ATOM 817 C C . GLN A 1 105 ? 24.238 5.583 -29.205 1.00 38.84 105 GLN A C 1
ATOM 819 O O . GLN A 1 105 ? 24.277 5.966 -28.013 1.00 38.84 105 GLN A O 1
#

Radius of gyration: 19.4 Å; chains: 1; bounding box: 45×32×48 Å

Sequence (105 aa):
MVKHNGDVDKTLTYVGRASDDRDVIDLLENYHQNKTAMDSIVIQKKVEGVEIAVARFFNGSDWVGPIEINVEHKDLFNGNLGPKTGEMGTLLWYIDGGGREPTIQ

pLDDT: mean 85.87, std 12.94, range [38.84, 96.56]

Foldseek 3Di:
DKAADDPDDRLPDDDDDDPVSVVVVVVVVVCVVVVPVGVDIDDDDDDDDADKDKDFDDPPPDTADFIKIKHFDQAPDPPNDHDGHPTPDMDMDTDHPVDDHPPDD